Protein AF-A0A3D4DL20-F1 (afdb_monomer_lite)

Foldseek 3Di:
DDDPPPPPPPPDDPVVVVVVVVVVVVVLVVVLVVLVVVLVVVLVPDPDPCPDPVSVVSSCCSRPVVNVVSVVVVVVVVVVVVVVVVDCVVVVVVVVD

Radius of gyration: 23.79 Å; chains: 1; bounding box: 69×37×58 Å

Structure (mmCIF, N/CA/C/O backbone):
data_AF-A0A3D4DL20-F1
#
_entry.id   AF-A0A3D4DL20-F1
#
loop_
_atom_site.group_PDB
_atom_site.id
_atom_site.type_symbol
_atom_site.label_atom_id
_atom_site.label_alt_id
_atom_site.label_comp_id
_atom_site.label_asym_id
_atom_site.label_entity_id
_atom_site.label_seq_id
_atom_site.pdbx_PDB_ins_code
_atom_site.Cartn_x
_atom_site.Cartn_y
_atom_site.Cartn_z
_atom_site.occupancy
_atom_site.B_iso_or_equiv
_atom_site.auth_seq_id
_atom_site.auth_comp_id
_atom_site.auth_asym_id
_atom_site.auth_atom_id
_atom_site.pdbx_PDB_model_num
ATOM 1 N N . MET A 1 1 ? 48.902 -17.607 -20.515 1.00 48.72 1 MET A N 1
ATOM 2 C CA . MET A 1 1 ? 47.757 -18.410 -20.036 1.00 48.72 1 MET A CA 1
ATOM 3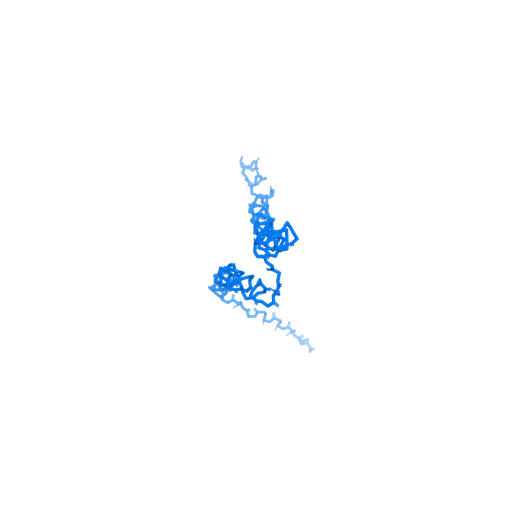 C C . MET A 1 1 ? 46.794 -17.479 -19.298 1.00 48.72 1 MET A C 1
ATOM 5 O O . MET A 1 1 ? 46.805 -17.419 -18.080 1.00 48.72 1 MET A O 1
ATOM 9 N N . SER A 1 2 ? 46.048 -16.654 -20.041 1.00 53.19 2 SER A N 1
ATOM 10 C CA . SER A 1 2 ? 45.078 -15.695 -19.498 1.00 53.19 2 SER A CA 1
ATOM 11 C C . SER A 1 2 ? 43.700 -16.354 -19.446 1.00 53.19 2 SER A C 1
ATOM 13 O O . SER A 1 2 ? 43.046 -16.546 -20.469 1.00 53.19 2 SER A O 1
ATOM 15 N N . ALA A 1 3 ? 43.268 -16.737 -18.246 1.00 67.38 3 ALA A N 1
ATOM 16 C CA . ALA A 1 3 ? 41.899 -17.161 -18.006 1.00 67.38 3 ALA A CA 1
ATOM 17 C C . ALA A 1 3 ? 40.976 -15.950 -18.212 1.00 67.38 3 ALA A C 1
ATOM 19 O O . ALA A 1 3 ? 40.867 -15.075 -17.356 1.00 67.38 3 ALA A O 1
ATOM 20 N N . ARG A 1 4 ? 40.352 -15.866 -19.390 1.00 67.38 4 ARG A N 1
ATOM 21 C CA . ARG A 1 4 ? 39.255 -14.937 -19.660 1.00 67.38 4 ARG A CA 1
ATOM 22 C C . ARG A 1 4 ? 38.076 -15.394 -18.804 1.00 67.38 4 ARG A C 1
ATOM 24 O O . ARG A 1 4 ? 37.398 -16.354 -19.156 1.00 67.38 4 ARG A O 1
ATOM 31 N N . ILE A 1 5 ? 37.876 -14.743 -17.663 1.00 66.62 5 ILE A N 1
ATOM 32 C CA . ILE A 1 5 ? 36.673 -14.913 -16.851 1.00 66.62 5 ILE A CA 1
ATOM 33 C C . ILE A 1 5 ? 35.523 -14.306 -17.661 1.00 66.62 5 ILE A C 1
ATOM 35 O O . ILE A 1 5 ? 35.289 -13.102 -17.635 1.00 66.62 5 ILE A O 1
ATOM 39 N N . ASP A 1 6 ? 34.869 -15.143 -18.463 1.00 63.66 6 ASP A N 1
ATOM 40 C CA . ASP A 1 6 ? 33.630 -14.817 -19.160 1.00 63.66 6 ASP A CA 1
ATOM 41 C C . ASP A 1 6 ? 32.514 -14.804 -18.105 1.00 63.66 6 ASP A C 1
ATOM 43 O O . ASP A 1 6 ? 31.887 -15.826 -17.817 1.00 63.66 6 ASP A O 1
ATOM 47 N N . THR A 1 7 ? 32.315 -13.664 -17.437 1.00 66.38 7 THR A N 1
ATOM 48 C CA . THR A 1 7 ? 31.163 -13.450 -16.555 1.00 66.38 7 THR A CA 1
ATOM 49 C C . THR A 1 7 ? 29.906 -13.350 -17.416 1.00 66.38 7 THR A C 1
ATOM 51 O O . THR A 1 7 ? 29.400 -12.260 -17.676 1.00 66.38 7 THR A O 1
ATOM 54 N N . ARG A 1 8 ? 29.397 -14.493 -17.888 1.00 64.50 8 ARG A N 1
ATOM 55 C CA . ARG A 1 8 ? 28.074 -14.583 -18.512 1.00 64.50 8 ARG A CA 1
ATOM 56 C C . ARG A 1 8 ? 27.020 -14.325 -17.443 1.00 64.50 8 ARG A C 1
ATOM 58 O O . ARG A 1 8 ? 26.518 -15.253 -16.810 1.00 64.50 8 ARG A O 1
ATOM 65 N N . THR A 1 9 ? 26.674 -13.062 -17.240 1.00 66.44 9 THR A N 1
ATOM 66 C CA . THR A 1 9 ? 25.410 -12.700 -16.610 1.00 66.44 9 THR A CA 1
ATOM 67 C C . THR A 1 9 ? 24.309 -13.229 -17.526 1.00 66.44 9 THR A C 1
ATOM 69 O O . THR A 1 9 ? 24.112 -12.751 -18.641 1.00 66.44 9 THR A O 1
ATOM 72 N N . ARG A 1 10 ? 23.650 -14.320 -17.119 1.00 69.12 10 ARG A N 1
ATOM 73 C CA . ARG A 1 10 ? 22.503 -14.845 -17.866 1.00 69.12 10 ARG A CA 1
ATOM 74 C C . ARG A 1 10 ? 21.460 -13.726 -17.937 1.00 69.12 10 ARG A C 1
ATOM 76 O O . ARG A 1 10 ? 21.131 -13.190 -16.878 1.00 69.12 10 ARG A O 1
ATOM 83 N N . PRO A 1 11 ? 20.947 -13.365 -19.124 1.00 67.56 11 PRO A N 1
ATOM 84 C CA . PRO A 1 11 ? 19.864 -12.403 -19.213 1.00 67.56 11 PRO A CA 1
ATOM 85 C C . PRO A 1 11 ? 18.675 -13.005 -18.469 1.00 67.56 11 PRO A C 1
ATOM 87 O O . PRO A 1 11 ? 18.135 -14.035 -18.875 1.00 67.56 11 PRO A O 1
ATOM 90 N N . THR A 1 12 ? 18.319 -12.426 -17.323 1.00 73.81 12 THR A N 1
ATOM 91 C CA . THR A 1 12 ? 17.053 -12.751 -16.675 1.00 73.81 12 THR A CA 1
ATOM 92 C C . THR A 1 12 ? 15.952 -12.405 -17.669 1.00 73.81 12 THR A C 1
ATOM 94 O O . THR A 1 12 ? 15.945 -11.273 -18.159 1.00 73.81 12 THR A O 1
ATOM 97 N N . PRO A 1 13 ? 15.057 -13.346 -17.996 1.00 81.81 13 PRO A N 1
ATOM 98 C CA . PRO A 1 13 ? 13.943 -13.067 -18.882 1.00 81.81 13 PRO A CA 1
ATOM 99 C C . PRO A 1 13 ? 13.154 -11.849 -18.384 1.00 81.81 13 PRO A C 1
ATOM 101 O O . PRO A 1 13 ? 12.756 -11.789 -17.221 1.00 81.81 13 PRO A O 1
ATOM 104 N N . ASP A 1 14 ? 12.929 -10.891 -19.268 1.00 81.06 14 ASP A N 1
ATOM 105 C CA . ASP A 1 14 ? 12.135 -9.678 -19.063 1.00 81.06 14 ASP A CA 1
ATOM 106 C C . ASP A 1 14 ? 10.723 -9.967 -18.524 1.00 81.06 14 ASP A C 1
ATOM 108 O O . ASP A 1 14 ? 10.234 -9.274 -17.629 1.00 81.06 14 ASP A O 1
ATOM 112 N N . TRP A 1 15 ? 10.090 -11.054 -18.975 1.00 86.50 15 TRP A N 1
ATOM 113 C CA . TRP A 1 15 ? 8.774 -11.468 -18.478 1.00 86.50 15 TRP A CA 1
ATOM 114 C C . TRP A 1 15 ? 8.763 -11.815 -16.979 1.00 86.50 15 TRP A C 1
ATOM 116 O O . TRP A 1 15 ? 7.743 -11.600 -16.325 1.00 86.50 15 TRP A O 1
ATOM 126 N N . LEU A 1 16 ? 9.880 -12.306 -16.414 1.00 88.06 16 LEU A N 1
ATOM 127 C CA . LEU A 1 16 ? 9.972 -12.605 -14.978 1.00 88.06 16 LEU A CA 1
ATOM 128 C C . LEU A 1 16 ? 9.862 -11.330 -14.145 1.00 88.06 16 LEU A C 1
ATOM 130 O O . LEU A 1 16 ? 9.288 -11.356 -13.059 1.00 88.06 16 LEU A O 1
ATOM 134 N N . TRP A 1 17 ? 10.375 -10.210 -14.659 1.00 85.19 17 TRP A N 1
ATOM 135 C CA . TRP A 1 17 ? 10.265 -8.918 -13.991 1.00 85.19 17 TRP A CA 1
ATOM 136 C C . TRP A 1 17 ? 8.814 -8.430 -13.956 1.00 85.19 17 TRP A C 1
ATOM 138 O O . TRP A 1 17 ? 8.306 -8.044 -12.903 1.00 85.19 17 TRP A O 1
ATOM 148 N N . HIS A 1 18 ? 8.107 -8.527 -15.083 1.00 87.38 18 HIS A N 1
ATOM 149 C CA . HIS A 1 18 ? 6.682 -8.198 -15.146 1.00 87.38 18 HIS A CA 1
ATOM 150 C C . HIS A 1 18 ? 5.832 -9.138 -14.281 1.00 87.38 18 HIS A C 1
ATOM 152 O O . HIS A 1 18 ? 4.922 -8.679 -13.592 1.00 87.38 18 HIS A O 1
ATOM 158 N N . ALA A 1 19 ? 6.161 -10.432 -14.258 1.00 92.06 19 ALA A N 1
ATOM 159 C CA . ALA A 1 19 ? 5.506 -11.410 -13.398 1.00 92.06 19 ALA A CA 1
ATOM 160 C C . ALA A 1 19 ? 5.732 -11.104 -11.909 1.00 92.06 19 ALA A C 1
ATOM 162 O O . ALA A 1 19 ? 4.787 -11.175 -11.129 1.00 92.06 19 ALA A O 1
ATOM 163 N N . ALA A 1 20 ? 6.945 -10.706 -11.514 1.00 89.56 20 ALA A N 1
ATOM 164 C CA . ALA A 1 20 ? 7.249 -10.302 -10.142 1.00 89.56 20 ALA A CA 1
ATOM 165 C C . ALA A 1 20 ? 6.470 -9.043 -9.725 1.00 89.56 20 ALA A C 1
ATOM 167 O O . ALA A 1 20 ? 5.918 -9.000 -8.626 1.00 89.56 20 ALA A O 1
ATOM 168 N N . LEU A 1 21 ? 6.360 -8.045 -10.610 1.00 88.62 21 LEU A N 1
ATOM 169 C CA . LEU A 1 21 ? 5.543 -6.850 -10.372 1.00 88.62 21 LEU A CA 1
ATOM 170 C C . LEU A 1 21 ? 4.055 -7.193 -10.230 1.00 88.62 21 LEU A C 1
ATOM 172 O O . LEU A 1 21 ? 3.401 -6.731 -9.294 1.00 88.62 21 LEU A O 1
ATOM 176 N N . ALA A 1 22 ? 3.526 -8.034 -11.122 1.00 92.38 22 ALA A N 1
ATOM 177 C CA . ALA A 1 22 ? 2.145 -8.498 -11.048 1.00 92.38 22 ALA A CA 1
ATOM 178 C C . ALA A 1 22 ? 1.888 -9.291 -9.757 1.00 92.38 22 ALA A C 1
ATOM 180 O O . ALA A 1 22 ? 0.897 -9.044 -9.073 1.00 92.38 22 ALA A O 1
ATOM 181 N N . ALA A 1 23 ? 2.803 -10.187 -9.374 1.00 94.38 23 ALA A N 1
ATOM 182 C CA . ALA A 1 23 ? 2.728 -10.937 -8.124 1.00 94.38 23 ALA A CA 1
ATOM 183 C C . ALA A 1 23 ? 2.761 -10.011 -6.899 1.00 94.38 23 ALA A C 1
ATOM 185 O O . ALA A 1 23 ? 1.971 -10.196 -5.975 1.00 94.38 23 ALA A O 1
ATOM 186 N N . GLY A 1 24 ? 3.610 -8.978 -6.911 1.00 91.94 24 GLY A N 1
ATOM 187 C CA . GLY A 1 24 ? 3.645 -7.946 -5.877 1.00 91.94 24 GLY A CA 1
ATOM 188 C C . GLY A 1 24 ? 2.317 -7.196 -5.752 1.00 91.94 24 GLY A C 1
ATOM 189 O O . GLY A 1 24 ? 1.819 -7.020 -4.642 1.00 91.94 24 GLY A O 1
ATOM 190 N N . LEU A 1 25 ? 1.694 -6.822 -6.875 1.00 91.81 25 LEU A N 1
ATOM 191 C CA . LEU A 1 25 ? 0.379 -6.171 -6.889 1.00 91.81 25 LEU A CA 1
ATOM 192 C C . LEU A 1 25 ? -0.736 -7.100 -6.382 1.00 91.81 25 LEU A C 1
ATOM 194 O O . LEU A 1 25 ? -1.613 -6.670 -5.635 1.00 91.81 25 LEU A O 1
ATOM 198 N N . VAL A 1 26 ? -0.702 -8.381 -6.753 1.00 93.69 26 VAL A N 1
ATOM 199 C CA . VAL A 1 26 ? -1.659 -9.382 -6.259 1.00 93.69 26 VAL A CA 1
ATOM 200 C C . VAL A 1 26 ? -1.503 -9.578 -4.752 1.00 93.69 26 VAL A C 1
ATOM 202 O O . VAL A 1 26 ? -2.501 -9.539 -4.033 1.00 93.69 26 VAL A O 1
ATOM 205 N N . LEU A 1 27 ? -0.269 -9.728 -4.263 1.00 92.81 27 LEU A N 1
ATOM 206 C CA . LEU A 1 27 ? 0.028 -9.833 -2.834 1.00 92.81 27 LEU A CA 1
ATOM 207 C C . LEU A 1 27 ? -0.454 -8.588 -2.083 1.00 92.81 27 LEU A C 1
ATOM 209 O O . LEU A 1 27 ? -1.089 -8.696 -1.039 1.00 92.81 27 LEU A O 1
ATOM 213 N N . TRP A 1 28 ? -0.214 -7.410 -2.649 1.00 90.00 28 TRP A N 1
ATOM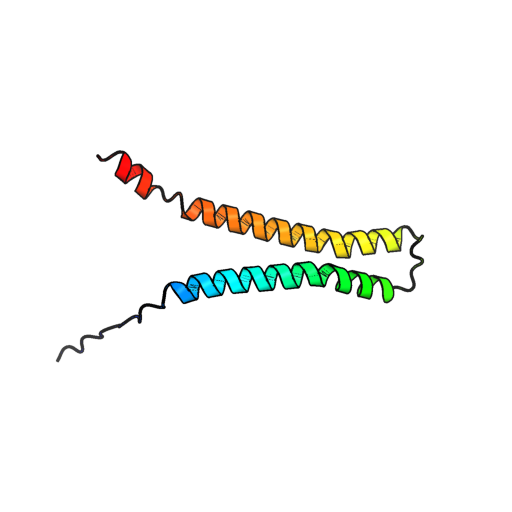 214 C CA . TRP A 1 28 ? -0.686 -6.142 -2.114 1.00 90.00 28 TRP A CA 1
ATOM 215 C C . TRP A 1 28 ? -2.212 -6.094 -1.972 1.00 90.00 28 TRP A C 1
ATOM 217 O O . TRP A 1 28 ? -2.729 -5.755 -0.907 1.00 90.00 28 TRP A O 1
ATOM 227 N N . VAL A 1 29 ? -2.946 -6.469 -3.025 1.00 88.25 29 VAL A N 1
ATOM 228 C CA . VAL A 1 29 ? -4.416 -6.530 -2.999 1.00 88.25 29 VAL A CA 1
ATOM 229 C C . VAL A 1 29 ? -4.904 -7.573 -1.995 1.00 88.25 29 VAL A C 1
ATOM 231 O O . VAL A 1 29 ? -5.882 -7.322 -1.291 1.00 88.25 29 VAL A O 1
ATOM 234 N N . ALA A 1 30 ? -4.231 -8.721 -1.898 1.00 90.12 30 ALA A N 1
ATOM 235 C CA . ALA A 1 30 ? -4.556 -9.749 -0.917 1.00 90.12 30 ALA A CA 1
ATOM 236 C C . ALA A 1 30 ? -4.419 -9.208 0.515 1.00 90.12 30 ALA A C 1
ATOM 238 O O . ALA A 1 30 ? -5.374 -9.296 1.284 1.00 90.12 30 ALA A O 1
ATOM 239 N N . ILE A 1 31 ? -3.297 -8.551 0.835 1.00 87.31 31 ILE A N 1
ATOM 240 C CA . ILE A 1 31 ? -3.071 -7.902 2.136 1.00 87.31 31 ILE A CA 1
ATOM 241 C C . ILE A 1 31 ? -4.148 -6.842 2.406 1.00 87.31 31 ILE A C 1
ATOM 243 O O . ILE A 1 31 ? -4.751 -6.843 3.478 1.00 87.31 31 ILE A O 1
ATOM 247 N N . TYR A 1 32 ? -4.457 -5.989 1.422 1.00 86.50 32 TYR A N 1
ATOM 248 C CA . TYR A 1 32 ? -5.488 -4.957 1.557 1.00 86.50 32 TYR A CA 1
ATOM 249 C C . TYR A 1 32 ? -6.865 -5.550 1.880 1.00 86.50 32 TYR A C 1
ATOM 251 O O . TYR A 1 32 ? -7.590 -5.034 2.728 1.00 86.50 32 TYR A O 1
ATOM 259 N N . ARG A 1 33 ? -7.234 -6.658 1.225 1.00 85.62 33 ARG A N 1
ATOM 260 C CA . ARG A 1 33 ? -8.495 -7.359 1.505 1.00 85.62 33 ARG A CA 1
ATOM 261 C C . ARG A 1 33 ? -8.496 -8.036 2.865 1.00 85.62 33 ARG A C 1
ATOM 263 O O . ARG A 1 33 ? -9.560 -8.149 3.461 1.00 85.62 33 ARG A O 1
ATOM 270 N N . GLN A 1 34 ? -7.335 -8.468 3.344 1.00 86.19 34 GLN A N 1
ATOM 271 C CA . GLN A 1 34 ? -7.187 -9.169 4.613 1.00 86.19 34 GLN A CA 1
ATOM 272 C C . GLN A 1 34 ? -7.215 -8.225 5.819 1.00 86.19 34 GLN A C 1
ATOM 274 O O . GLN A 1 34 ? -7.587 -8.669 6.900 1.00 86.19 34 GLN A O 1
ATOM 279 N N . LEU A 1 35 ? -6.942 -6.926 5.630 1.00 79.81 35 LEU A N 1
ATOM 280 C CA . LEU A 1 35 ? -7.137 -5.895 6.661 1.00 79.81 35 LEU A CA 1
ATOM 281 C C . LEU A 1 35 ? -8.564 -5.903 7.219 1.00 79.81 35 LEU A C 1
ATOM 283 O O . LEU A 1 35 ? -8.745 -5.798 8.429 1.00 79.81 35 LEU A O 1
ATOM 287 N N . LEU A 1 36 ? -9.570 -6.066 6.348 1.00 75.31 36 LEU A N 1
ATOM 288 C CA . LEU A 1 36 ? -10.973 -6.031 6.752 1.00 75.31 36 LEU A CA 1
ATOM 289 C C . LEU A 1 36 ? -11.347 -7.160 7.748 1.00 75.31 36 LEU A C 1
ATOM 291 O O . LEU A 1 36 ? -11.846 -6.871 8.833 1.00 75.31 36 LEU A O 1
ATOM 295 N N . PRO A 1 37 ? -11.098 -8.449 7.440 1.00 79.50 37 PRO A N 1
ATOM 296 C CA . PRO A 1 37 ? -11.346 -9.536 8.379 1.00 79.50 37 PRO A CA 1
ATOM 297 C C . PRO A 1 37 ? -10.412 -9.510 9.595 1.00 79.50 37 PRO A C 1
ATOM 299 O O . PRO A 1 37 ? -10.865 -9.870 10.677 1.00 79.50 37 PRO A O 1
ATOM 302 N N . LEU A 1 38 ? -9.153 -9.066 9.464 1.00 78.12 38 LEU A N 1
ATOM 303 C CA . LEU A 1 38 ? -8.221 -8.976 10.600 1.00 78.12 38 LEU A CA 1
ATOM 304 C C . LEU A 1 38 ? -8.703 -7.996 11.657 1.00 78.12 38 LEU A C 1
ATOM 306 O O . LEU A 1 38 ? -8.684 -8.314 12.841 1.00 78.12 38 LEU A O 1
ATOM 310 N N . ALA A 1 39 ? -9.140 -6.815 11.238 1.00 71.69 39 ALA A N 1
ATOM 311 C CA . ALA A 1 39 ? -9.610 -5.828 12.186 1.00 71.69 39 ALA A CA 1
ATOM 312 C C . ALA A 1 39 ? -11.013 -6.178 12.722 1.00 71.69 39 ALA A C 1
ATOM 314 O O . ALA A 1 39 ? -11.281 -5.902 13.886 1.00 71.69 39 ALA A O 1
ATOM 315 N N . ASN A 1 40 ? -11.850 -6.923 11.983 1.00 72.50 40 ASN A N 1
ATOM 316 C CA . ASN A 1 40 ? -13.113 -7.459 12.519 1.00 72.50 40 ASN A CA 1
ATOM 317 C C . ASN A 1 40 ? -12.828 -8.511 13.592 1.00 72.50 40 ASN A C 1
ATOM 319 O O . ASN A 1 40 ? -13.461 -8.525 14.644 1.00 72.50 40 ASN A O 1
ATOM 323 N N . TRP A 1 41 ? -11.835 -9.364 13.339 1.00 77.31 41 TRP A N 1
ATOM 324 C CA . TRP A 1 41 ? -11.362 -10.340 14.306 1.00 77.31 41 TRP A CA 1
ATOM 325 C C . TRP A 1 41 ? -10.768 -9.659 15.546 1.00 77.31 41 TRP A C 1
ATOM 327 O O . TRP A 1 41 ? -11.134 -10.020 16.661 1.00 77.31 41 TRP A O 1
ATOM 337 N N . LEU A 1 42 ? -9.944 -8.618 15.382 1.00 70.62 42 LEU A N 1
ATOM 338 C CA . LEU A 1 42 ? -9.381 -7.870 16.512 1.00 70.62 42 LEU A CA 1
ATOM 339 C C . LEU A 1 42 ? -10.461 -7.183 17.359 1.00 70.62 42 LEU A C 1
ATOM 341 O O . LEU A 1 42 ? -10.391 -7.240 18.583 1.00 70.62 42 LEU A O 1
ATOM 345 N N . VAL A 1 43 ? -11.481 -6.597 16.723 1.00 67.38 43 VAL A N 1
ATOM 346 C CA . VAL A 1 43 ? -12.641 -6.017 17.419 1.00 67.38 43 VAL A CA 1
ATOM 347 C C . VAL A 1 43 ? -13.453 -7.103 18.137 1.00 67.38 43 VAL A C 1
ATOM 349 O O . VAL A 1 43 ? -13.906 -6.889 19.256 1.00 67.38 43 VAL A O 1
ATOM 352 N N . SER A 1 44 ? -13.587 -8.300 17.556 1.00 70.50 44 SER A N 1
ATOM 353 C CA . SER A 1 44 ? -14.298 -9.414 18.206 1.00 70.50 44 SER A CA 1
ATOM 354 C C . SER A 1 44 ? -13.582 -9.981 19.440 1.00 70.50 44 SER A C 1
ATOM 356 O O . SER A 1 44 ? -14.222 -10.592 20.292 1.00 70.50 44 SER A O 1
ATOM 358 N N . LEU A 1 45 ? -12.265 -9.773 19.552 1.00 67.62 45 LEU A N 1
ATOM 359 C CA . LEU A 1 45 ? -11.470 -10.167 20.720 1.00 67.62 45 LEU A CA 1
ATOM 360 C C . LEU A 1 45 ? -11.531 -9.143 21.855 1.00 67.62 45 LEU A C 1
A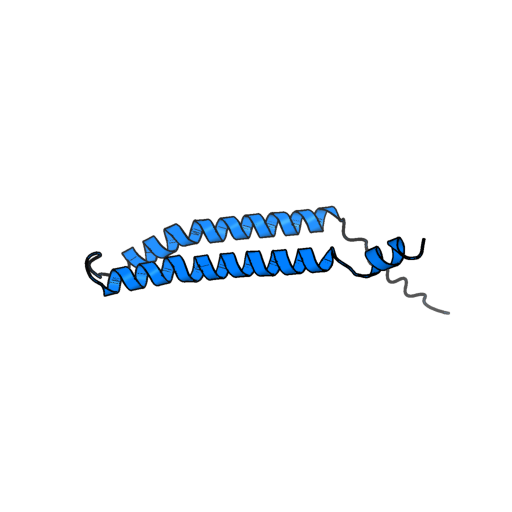TOM 362 O O . LEU A 1 45 ? -11.188 -9.472 22.991 1.00 67.62 45 LEU A O 1
ATOM 366 N N . THR A 1 46 ? -11.944 -7.909 21.569 1.00 62.75 46 THR A N 1
ATOM 367 C CA . THR A 1 46 ? -12.150 -6.901 22.604 1.00 62.75 46 THR A CA 1
ATOM 368 C C . THR A 1 46 ? -13.545 -7.051 23.214 1.00 62.75 46 THR A C 1
ATOM 370 O O . THR A 1 46 ? -14.529 -6.873 22.503 1.00 62.75 46 THR A O 1
ATOM 373 N N . PRO A 1 47 ? -13.677 -7.305 24.532 1.00 60.34 47 PRO A N 1
ATOM 374 C CA . PRO A 1 47 ? -14.961 -7.318 25.239 1.00 60.34 47 PRO A CA 1
ATOM 375 C C . PRO A 1 47 ? -15.448 -5.884 25.523 1.00 60.34 47 PRO A C 1
ATOM 377 O O . PRO A 1 47 ? -15.968 -5.584 26.595 1.00 60.34 47 PRO A O 1
ATOM 380 N N . LEU A 1 48 ? -15.189 -4.968 24.591 1.00 56.19 48 LEU A N 1
ATOM 381 C CA . LEU A 1 48 ? -15.537 -3.562 24.691 1.00 56.19 48 LEU A CA 1
ATOM 382 C C . LEU A 1 48 ? -16.861 -3.378 23.962 1.00 56.19 48 LEU A C 1
ATOM 384 O O . LEU A 1 48 ? -16.971 -3.724 22.788 1.00 56.19 48 LEU A O 1
ATOM 388 N N . ASP A 1 49 ? -17.859 -2.846 24.663 1.00 56.72 49 ASP A N 1
ATOM 389 C CA . ASP A 1 49 ? -19.124 -2.446 24.058 1.00 56.72 49 ASP A CA 1
ATOM 390 C C . ASP A 1 49 ? -18.841 -1.628 22.795 1.00 56.72 49 ASP A C 1
ATOM 392 O O . ASP A 1 49 ? -18.175 -0.593 22.858 1.00 56.72 49 ASP A O 1
ATOM 396 N N . ALA A 1 50 ? -19.366 -2.065 21.648 1.00 56.47 50 ALA A N 1
ATOM 397 C CA . ALA A 1 50 ? -19.221 -1.363 20.369 1.00 56.47 50 ALA A CA 1
ATOM 398 C C . ALA A 1 50 ? -19.795 0.074 20.399 1.00 56.47 50 ALA A C 1
ATOM 400 O O . ALA A 1 50 ? -19.574 0.847 19.476 1.00 56.47 50 ALA A O 1
ATOM 401 N N . HIS A 1 51 ? -20.506 0.429 21.474 1.00 57.47 51 HIS A N 1
ATOM 402 C CA . HIS A 1 51 ? -21.081 1.745 21.752 1.00 57.47 51 HIS A CA 1
ATOM 403 C C . HIS A 1 51 ? -20.197 2.627 22.656 1.00 57.47 51 HIS A C 1
ATOM 405 O O . HIS A 1 51 ? -20.566 3.757 22.970 1.00 57.47 51 HIS A O 1
ATOM 411 N N . SER A 1 52 ? -19.045 2.124 23.110 1.00 65.50 52 SER A N 1
ATOM 412 C CA . SER A 1 52 ? -18.072 2.891 23.888 1.00 65.50 52 SER A CA 1
ATOM 413 C C . SER A 1 52 ? -17.105 3.633 22.963 1.00 65.50 52 SER A C 1
ATOM 415 O O . SER A 1 52 ? -16.501 3.035 22.071 1.00 65.50 52 SER A O 1
ATOM 417 N N . HIS A 1 53 ? -16.862 4.918 23.246 1.00 68.81 53 HIS A N 1
ATOM 418 C CA . HIS A 1 53 ? -15.902 5.766 22.522 1.00 68.81 53 HIS A CA 1
ATOM 419 C C . HIS A 1 53 ? -14.497 5.151 22.379 1.00 68.81 53 HIS A C 1
ATOM 421 O O . HIS A 1 53 ? -13.782 5.448 21.424 1.00 68.81 53 HIS A O 1
ATOM 427 N N . SER A 1 54 ? -14.078 4.293 23.315 1.00 69.94 54 SER A N 1
ATOM 428 C CA . SER A 1 54 ? -12.766 3.631 23.260 1.00 69.94 54 SER A CA 1
ATOM 429 C C . SER A 1 54 ? -12.723 2.446 22.287 1.00 69.94 54 SER A C 1
ATOM 431 O O . SER A 1 54 ? -11.679 2.208 21.679 1.00 69.94 54 SER A O 1
ATOM 433 N N . GLY A 1 55 ? -13.841 1.738 22.086 1.00 70.19 55 GLY A N 1
ATOM 434 C CA . GLY A 1 55 ? -13.949 0.661 21.095 1.00 70.19 55 GLY A CA 1
ATOM 435 C C . GLY A 1 55 ? -13.958 1.197 19.662 1.00 70.19 55 GLY A C 1
ATOM 436 O O . GLY A 1 55 ? -13.263 0.669 18.794 1.00 70.19 55 GLY A O 1
ATOM 437 N N . GLU A 1 56 ? -14.666 2.305 19.433 1.00 71.19 56 GLU A N 1
ATOM 438 C CA . GLU A 1 56 ? -14.747 2.961 18.123 1.00 71.19 56 GLU A CA 1
ATOM 439 C C . GLU A 1 56 ? -13.394 3.556 17.689 1.00 71.19 56 GLU A C 1
ATOM 441 O O . GLU A 1 56 ? -12.968 3.369 16.549 1.00 71.19 56 GLU A O 1
ATOM 446 N N . ALA A 1 57 ? -12.653 4.181 18.615 1.00 80.44 57 ALA A N 1
ATOM 447 C CA . ALA A 1 57 ? -11.308 4.696 18.346 1.00 80.44 57 ALA A CA 1
ATOM 448 C C . ALA A 1 57 ? -10.301 3.583 17.999 1.00 80.44 57 ALA A C 1
ATOM 450 O O . ALA A 1 57 ? -9.453 3.763 17.123 1.00 80.44 57 ALA A O 1
ATOM 451 N N . LEU A 1 58 ? -10.398 2.425 18.662 1.00 77.81 58 LEU A N 1
ATOM 452 C CA . LEU A 1 58 ? -9.530 1.281 18.386 1.00 77.81 58 LEU A CA 1
ATOM 453 C C . LEU A 1 58 ? -9.846 0.655 17.022 1.00 77.81 58 LEU A C 1
ATOM 455 O O . LEU A 1 58 ? -8.922 0.357 16.266 1.00 77.81 58 LEU A O 1
ATOM 459 N N . ALA A 1 59 ? -11.130 0.512 16.680 1.00 74.69 59 ALA A N 1
ATOM 460 C CA . ALA A 1 59 ? -11.545 0.080 15.351 1.00 74.69 59 ALA A CA 1
ATOM 461 C C . ALA A 1 59 ? -11.023 1.052 14.278 1.00 74.69 59 ALA A C 1
ATOM 463 O O . ALA A 1 59 ? -10.314 0.622 13.368 1.00 74.69 59 ALA A O 1
ATOM 464 N N . PHE A 1 60 ? -11.273 2.358 14.427 1.00 77.06 60 PHE A N 1
ATOM 465 C CA . PHE A 1 60 ? -10.768 3.389 13.513 1.00 77.06 60 PHE A CA 1
ATOM 466 C C . PHE A 1 60 ? -9.251 3.279 13.321 1.00 77.06 60 PHE A C 1
ATOM 468 O O . PHE A 1 60 ? -8.759 3.215 12.197 1.00 77.06 60 PHE A O 1
ATOM 475 N N . PHE A 1 61 ? -8.494 3.163 14.412 1.00 82.56 61 PHE A N 1
ATOM 476 C CA . PHE A 1 61 ? -7.043 3.047 14.338 1.00 82.56 61 PHE A CA 1
ATOM 477 C C . PHE A 1 61 ? -6.594 1.789 13.579 1.00 82.56 61 PHE A C 1
ATOM 479 O O . PHE A 1 61 ? -5.758 1.872 12.680 1.00 82.56 61 PHE A O 1
ATOM 486 N N . LEU A 1 62 ? -7.158 0.625 13.907 1.00 79.06 62 LEU A N 1
ATOM 487 C CA . LEU A 1 62 ? -6.765 -0.662 13.324 1.00 79.06 62 LEU A CA 1
ATOM 488 C C . LEU A 1 62 ? -7.152 -0.811 11.853 1.00 79.06 62 LEU A C 1
ATOM 490 O O . LEU A 1 62 ? -6.467 -1.513 11.109 1.00 79.06 62 LEU A O 1
ATOM 494 N N . TYR A 1 63 ? -8.233 -0.166 11.426 1.00 79.38 63 TYR A N 1
ATOM 495 C CA . TYR A 1 63 ? -8.668 -0.191 10.036 1.00 79.38 63 TYR A CA 1
ATOM 496 C C . TYR A 1 63 ? -8.001 0.888 9.196 1.00 79.38 63 TYR A C 1
ATOM 498 O O . TYR A 1 63 ? -7.512 0.599 8.100 1.00 79.38 63 TYR A O 1
ATOM 506 N N . ASP A 1 64 ? -7.978 2.124 9.687 1.00 84.25 64 ASP A N 1
ATOM 507 C CA . ASP A 1 64 ? -7.650 3.272 8.851 1.00 84.25 64 ASP A CA 1
ATOM 508 C C . ASP A 1 64 ? -6.152 3.570 8.835 1.00 84.25 64 ASP A C 1
ATOM 510 O O . ASP A 1 64 ? -5.626 3.921 7.777 1.00 84.25 64 ASP A O 1
ATOM 514 N N . VAL A 1 65 ? -5.415 3.325 9.928 1.00 88.56 65 VAL A N 1
ATOM 515 C CA . VAL A 1 65 ? -3.958 3.556 9.940 1.00 88.56 65 VAL A CA 1
ATOM 516 C C . VAL A 1 65 ? -3.226 2.620 8.975 1.00 88.56 65 VAL A C 1
ATOM 518 O O . VAL A 1 65 ? -2.510 3.127 8.104 1.00 88.56 65 VAL A O 1
ATOM 521 N N . PRO A 1 66 ? -3.411 1.284 9.020 1.00 86.38 66 PRO A N 1
ATOM 522 C CA . PRO A 1 66 ? -2.757 0.405 8.056 1.00 86.38 66 PRO A CA 1
ATOM 523 C C . PRO A 1 66 ? -3.206 0.684 6.620 1.00 86.38 66 PRO A C 1
ATOM 525 O O . PRO A 1 66 ? -2.384 0.664 5.703 1.00 86.38 66 PRO A O 1
ATOM 528 N N . LYS A 1 67 ? -4.491 1.008 6.412 1.00 86.25 67 LYS A N 1
ATOM 529 C CA . LYS A 1 67 ? -5.039 1.311 5.084 1.00 86.25 67 LYS A CA 1
ATOM 530 C C . LYS A 1 67 ? -4.397 2.560 4.472 1.00 86.25 67 LYS A C 1
ATOM 532 O O . LYS A 1 67 ? -4.004 2.521 3.305 1.00 86.25 67 LYS A O 1
ATOM 537 N N . VAL A 1 68 ? -4.247 3.639 5.244 1.00 92.88 68 VAL A N 1
ATOM 538 C CA . VAL A 1 68 ? -3.577 4.871 4.794 1.00 92.88 68 VAL A CA 1
ATOM 539 C C . VAL A 1 68 ? -2.087 4.628 4.557 1.00 92.88 68 VAL A C 1
ATOM 541 O O . VAL A 1 68 ? -1.574 5.033 3.516 1.00 92.88 68 VAL A O 1
ATOM 544 N N . MET A 1 69 ? -1.396 3.921 5.459 1.00 91.69 69 MET A N 1
ATOM 545 C CA . MET A 1 69 ? 0.022 3.566 5.284 1.00 91.69 69 MET A CA 1
ATOM 546 C C . MET A 1 69 ? 0.256 2.774 3.994 1.00 91.69 69 MET A C 1
ATOM 548 O O . MET A 1 69 ? 1.178 3.086 3.240 1.00 91.69 69 MET A O 1
ATOM 552 N N . MET A 1 70 ? -0.612 1.800 3.698 1.00 90.62 70 MET A N 1
ATOM 553 C CA . MET A 1 70 ? -0.573 1.083 2.427 1.00 90.62 70 MET A CA 1
ATOM 554 C C . MET A 1 70 ? -0.767 2.053 1.256 1.00 90.62 70 MET A C 1
AT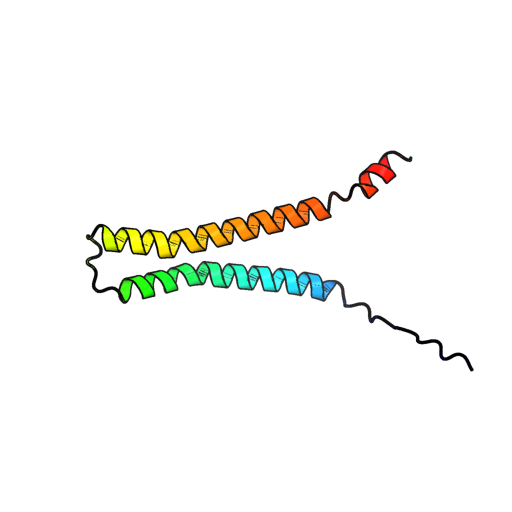OM 556 O O . MET A 1 70 ? 0.084 2.124 0.370 1.00 90.62 70 MET A O 1
ATOM 560 N N . LEU A 1 71 ? -1.832 2.858 1.254 1.00 92.25 71 LEU A N 1
ATOM 561 C CA . LEU A 1 71 ? -2.077 3.810 0.164 1.00 92.25 71 LEU A CA 1
ATOM 562 C C . LEU A 1 71 ? -0.872 4.729 -0.097 1.00 92.25 71 LEU A C 1
ATOM 564 O O . LEU A 1 71 ? -0.498 4.946 -1.248 1.00 92.25 71 LEU A O 1
ATOM 568 N N . LEU A 1 72 ? -0.235 5.224 0.966 1.00 94.81 72 LEU A N 1
ATOM 569 C CA . LEU A 1 72 ? 0.949 6.073 0.873 1.00 94.81 72 LEU A CA 1
ATOM 570 C C . LEU A 1 72 ? 2.139 5.338 0.259 1.00 94.81 72 LEU A C 1
ATOM 572 O O . LEU A 1 72 ? 2.781 5.884 -0.633 1.00 94.81 72 LEU A O 1
ATOM 576 N N . VAL A 1 73 ? 2.414 4.101 0.674 1.00 93.62 73 VAL A N 1
ATOM 577 C CA . VAL A 1 73 ? 3.480 3.285 0.071 1.00 93.62 73 VAL A CA 1
ATOM 578 C C . VAL A 1 73 ? 3.226 3.065 -1.423 1.00 93.62 73 VAL A C 1
ATOM 580 O O . VAL A 1 73 ? 4.154 3.211 -2.218 1.00 93.62 73 VAL A O 1
ATOM 583 N N . LEU A 1 74 ? 1.978 2.798 -1.828 1.00 92.19 74 LEU A N 1
ATOM 584 C CA . LEU A 1 74 ? 1.619 2.663 -3.242 1.00 92.19 74 LEU A CA 1
ATOM 585 C C . LEU A 1 74 ? 1.877 3.963 -4.016 1.00 92.19 74 LEU A C 1
ATOM 587 O O . LEU A 1 74 ? 2.507 3.936 -5.072 1.00 92.19 74 LEU A O 1
ATOM 591 N N . ILE A 1 75 ? 1.429 5.103 -3.485 1.00 94.00 75 ILE A N 1
ATOM 592 C CA . ILE A 1 75 ? 1.621 6.414 -4.120 1.00 94.00 75 ILE A CA 1
ATOM 593 C C . ILE A 1 75 ? 3.112 6.756 -4.230 1.00 94.00 75 ILE A C 1
ATOM 595 O O . ILE A 1 75 ? 3.570 7.167 -5.295 1.00 94.00 75 ILE A O 1
ATOM 599 N N . VAL A 1 76 ? 3.885 6.562 -3.158 1.00 94.50 76 VAL A N 1
ATOM 600 C CA . VAL A 1 76 ? 5.335 6.816 -3.140 1.00 94.50 76 VAL A CA 1
ATOM 601 C C . VAL A 1 76 ? 6.054 5.927 -4.152 1.00 94.50 76 VAL A C 1
ATOM 603 O O . VAL A 1 76 ? 6.910 6.414 -4.892 1.00 94.50 76 VAL A O 1
ATOM 606 N N . PHE A 1 77 ? 5.679 4.650 -4.241 1.00 91.25 77 PHE A N 1
ATOM 607 C CA . PHE A 1 77 ? 6.223 3.730 -5.235 1.00 91.25 77 PHE A CA 1
ATOM 608 C C . PHE A 1 77 ? 5.920 4.193 -6.665 1.00 91.25 77 PHE A C 1
ATOM 610 O O . PHE A 1 77 ? 6.840 4.312 -7.474 1.00 91.25 77 PHE A O 1
ATOM 617 N N . VAL A 1 78 ? 4.659 4.527 -6.965 1.00 90.75 78 VAL A N 1
ATOM 618 C CA . VAL A 1 78 ? 4.254 5.051 -8.280 1.00 90.75 78 VAL A CA 1
ATOM 619 C C . VAL A 1 78 ? 5.033 6.319 -8.618 1.00 90.75 78 VAL A C 1
ATOM 621 O O . VAL A 1 78 ? 5.570 6.426 -9.716 1.00 90.75 78 VAL A O 1
ATOM 624 N N . MET A 1 79 ? 5.169 7.254 -7.677 1.00 92.38 79 MET A N 1
ATOM 625 C CA . MET A 1 79 ? 5.941 8.479 -7.889 1.00 92.38 79 MET A CA 1
ATOM 626 C C . MET A 1 79 ? 7.427 8.191 -8.169 1.00 92.38 79 MET A C 1
ATOM 628 O O . MET A 1 79 ? 8.038 8.849 -9.013 1.00 92.38 79 MET A O 1
ATOM 632 N N . GLY A 1 80 ? 8.012 7.195 -7.498 1.00 89.25 80 GLY A N 1
ATOM 633 C CA . GLY A 1 80 ? 9.367 6.715 -7.774 1.00 89.25 80 GLY A CA 1
ATOM 634 C C . GLY A 1 80 ? 9.507 6.160 -9.192 1.00 89.25 80 GLY A C 1
ATOM 635 O O . GLY A 1 80 ? 10.404 6.570 -9.924 1.00 89.25 80 GLY A O 1
ATOM 636 N N . VAL A 1 81 ? 8.571 5.302 -9.605 1.0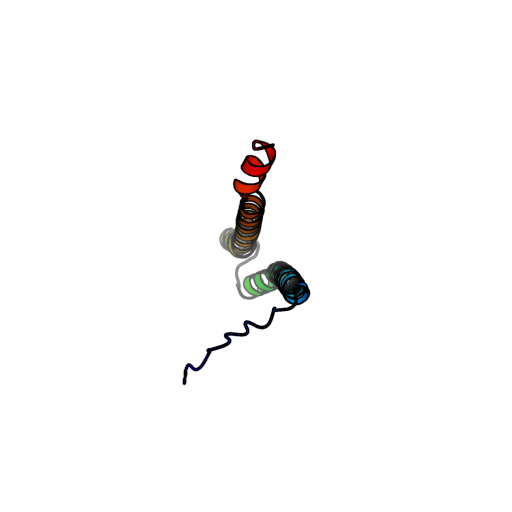0 87.00 81 VAL A N 1
ATOM 637 C CA . VAL A 1 81 ? 8.511 4.726 -10.957 1.00 87.00 81 VAL A CA 1
ATOM 638 C C . VAL A 1 81 ? 8.359 5.816 -12.021 1.00 87.00 81 VAL A C 1
ATOM 640 O O . VAL A 1 81 ? 9.100 5.831 -13.002 1.00 87.00 81 VAL A O 1
ATOM 643 N N . VAL A 1 82 ? 7.446 6.766 -11.812 1.00 87.31 82 VAL A N 1
ATOM 644 C CA . VAL A 1 82 ? 7.244 7.918 -12.701 1.00 87.31 82 VAL A CA 1
ATOM 645 C C . VAL A 1 82 ? 8.548 8.701 -12.862 1.00 87.31 82 VAL A C 1
ATOM 647 O O . VAL A 1 82 ? 8.970 8.961 -13.988 1.00 87.31 82 VAL A O 1
ATOM 650 N N . ARG A 1 83 ? 9.243 9.008 -11.758 1.00 82.19 83 ARG A N 1
ATOM 651 C CA . ARG A 1 83 ? 10.549 9.684 -11.794 1.00 82.19 83 ARG A CA 1
ATOM 652 C C . ARG A 1 83 ? 11.589 8.898 -12.598 1.00 82.19 83 ARG A C 1
ATOM 654 O O . ARG A 1 83 ? 12.375 9.515 -13.307 1.00 82.19 83 ARG A O 1
AT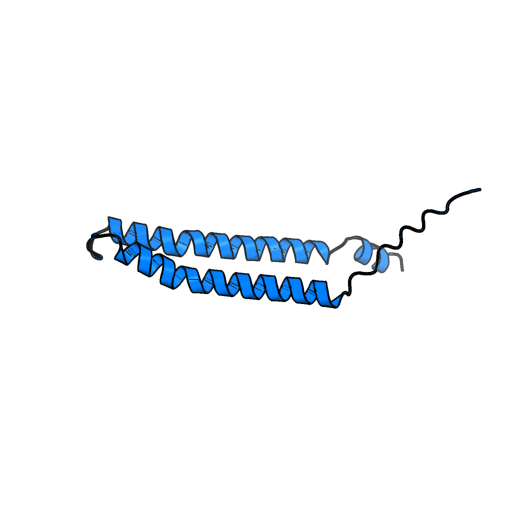OM 661 N N . SER A 1 84 ? 11.591 7.568 -12.514 1.00 80.06 84 SER A N 1
ATOM 662 C CA . SER A 1 84 ? 12.510 6.716 -13.280 1.00 80.06 84 SER A CA 1
ATOM 663 C C . SER A 1 84 ? 12.248 6.740 -14.790 1.00 80.06 84 SER A C 1
ATOM 665 O O . SER A 1 84 ? 13.192 6.607 -15.565 1.00 80.06 84 SER A O 1
ATOM 667 N N . PHE A 1 85 ? 10.999 6.933 -15.227 1.00 72.75 85 PHE A N 1
ATOM 668 C CA . PHE A 1 85 ? 10.675 7.077 -16.652 1.00 72.75 85 PHE A CA 1
ATOM 669 C C . PHE A 1 85 ? 11.014 8.467 -17.206 1.00 72.75 85 PHE A C 1
ATOM 671 O O . PHE A 1 85 ? 11.380 8.585 -18.376 1.00 72.75 85 PHE A O 1
ATOM 678 N N . PHE A 1 86 ? 10.982 9.508 -16.370 1.00 66.62 86 PHE A N 1
ATOM 679 C CA . PHE A 1 86 ? 11.463 10.852 -16.707 1.00 66.62 86 PHE A CA 1
ATOM 680 C C . PHE A 1 86 ? 12.986 10.984 -16.549 1.00 66.62 86 PHE A C 1
ATOM 682 O O . PHE A 1 86 ? 13.481 11.936 -15.942 1.00 66.62 86 PHE A O 1
ATOM 689 N N . SER A 1 87 ? 13.750 10.037 -17.100 1.00 59.06 87 SER A N 1
ATOM 690 C CA . SER A 1 87 ? 15.205 10.157 -17.094 1.00 59.06 87 SER A CA 1
ATOM 691 C C . SER A 1 87 ? 15.633 11.339 -17.984 1.00 59.06 87 SER A C 1
ATOM 693 O O . SER A 1 87 ? 15.273 11.373 -19.169 1.00 59.06 87 SER A O 1
ATOM 695 N N . PRO A 1 88 ? 16.391 12.322 -17.462 1.00 57.75 88 PRO A N 1
ATOM 696 C CA . PRO A 1 88 ? 16.745 13.554 -18.176 1.00 57.75 88 PRO A CA 1
ATOM 697 C C . PRO A 1 88 ? 17.541 13.327 -19.475 1.00 57.75 88 PRO A C 1
ATOM 699 O O . PRO A 1 88 ? 17.645 14.237 -20.301 1.00 57.75 88 PRO A O 1
ATOM 702 N N . GLU A 1 89 ? 18.066 12.118 -19.713 1.00 57.25 89 GLU A N 1
ATOM 703 C CA . GLU A 1 89 ? 18.770 11.778 -20.954 1.00 57.25 89 GLU A CA 1
ATOM 704 C C . GLU A 1 89 ? 17.862 11.776 -22.194 1.00 57.25 89 GLU A C 1
ATOM 706 O O . GLU A 1 89 ? 18.321 12.129 -23.282 1.00 57.25 89 GLU A O 1
ATOM 711 N N . LYS A 1 90 ? 16.572 11.426 -22.056 1.00 55.25 90 LYS A N 1
ATOM 712 C CA . LYS A 1 90 ? 15.619 11.417 -23.186 1.00 55.25 90 LYS A CA 1
ATOM 713 C C . LYS A 1 90 ? 15.279 12.834 -23.647 1.00 55.25 90 LYS A C 1
ATOM 715 O O . LYS A 1 90 ? 15.178 13.076 -24.846 1.00 55.25 90 LYS A O 1
ATOM 720 N N . THR A 1 91 ? 15.198 13.779 -22.712 1.00 57.47 91 THR A N 1
ATOM 721 C CA . THR A 1 91 ? 15.005 15.205 -23.008 1.00 57.47 91 THR A CA 1
ATOM 722 C C . THR A 1 91 ? 16.245 15.810 -23.670 1.00 57.47 91 THR A C 1
ATOM 724 O O . THR A 1 91 ? 16.119 16.594 -24.604 1.00 57.47 91 THR A O 1
ATOM 727 N N . ARG A 1 92 ? 17.454 15.400 -23.254 1.00 59.66 92 ARG A N 1
ATOM 728 C CA . ARG A 1 92 ? 18.710 15.831 -23.895 1.00 59.66 92 ARG A CA 1
ATOM 729 C C . ARG A 1 92 ? 18.862 15.299 -25.320 1.00 59.66 92 ARG A C 1
ATOM 731 O O . ARG A 1 92 ? 19.315 16.047 -26.173 1.00 59.66 92 ARG A O 1
ATOM 738 N N . ALA A 1 93 ? 18.456 14.056 -25.580 1.00 60.81 93 ALA A N 1
ATOM 739 C CA . ALA A 1 93 ? 18.501 13.460 -26.917 1.00 60.81 93 ALA A CA 1
ATOM 740 C C . ALA A 1 93 ? 17.499 14.096 -27.900 1.00 60.81 93 ALA A C 1
ATOM 742 O O . ALA A 1 93 ? 17.764 14.134 -29.096 1.00 60.81 93 ALA A O 1
ATOM 743 N N . LEU A 1 94 ? 16.370 14.613 -27.398 1.00 62.91 94 LEU A N 1
ATOM 744 C CA . LEU A 1 94 ? 15.378 15.344 -28.198 1.00 62.91 94 LEU A CA 1
ATOM 745 C C . LEU A 1 94 ? 15.793 16.793 -28.506 1.00 62.91 94 LEU A C 1
ATOM 747 O O . LEU A 1 94 ? 15.274 17.370 -29.452 1.00 62.91 94 LEU A O 1
ATOM 751 N N . LEU A 1 95 ? 16.708 17.373 -27.722 1.00 63.03 95 LEU A N 1
ATOM 752 C CA . LEU A 1 95 ? 17.215 18.744 -27.896 1.00 63.03 95 LEU A CA 1
ATOM 753 C C . LEU A 1 95 ? 18.611 18.809 -28.538 1.00 63.03 95 LEU A C 1
ATOM 755 O O . LEU A 1 95 ? 19.118 19.899 -28.784 1.00 63.03 95 LEU A O 1
ATOM 759 N N . SER A 1 96 ? 19.254 17.663 -28.770 1.00 57.72 96 SER A N 1
ATOM 760 C CA . SER A 1 96 ? 20.523 17.557 -29.501 1.00 57.72 96 SER A CA 1
ATOM 761 C C . SER A 1 96 ? 20.345 17.135 -30.965 1.00 57.72 96 SER A C 1
ATOM 763 O O . SER A 1 96 ? 21.335 16.789 -31.609 1.00 57.72 96 SER A O 1
ATOM 765 N N . GLY A 1 97 ? 19.100 17.086 -31.446 1.00 54.44 97 GLY A N 1
ATOM 766 C CA . GLY A 1 97 ? 18.738 16.928 -32.856 1.00 54.44 97 GLY A CA 1
ATOM 767 C C . GLY A 1 97 ? 18.338 18.260 -33.466 1.00 54.44 97 GLY A C 1
ATOM 768 O O . GLY A 1 97 ? 17.792 19.097 -32.712 1.00 54.44 97 GLY A O 1
#

pLDDT: mean 76.8, std 12.88, range [48.72, 94.81]

Sequence (97 aa):
MSARIDTRTRPTPDWLWHAALAAGLVLWVAIYRQLLPLANWLVSLTPLDAHSHSGEALAFFLYDVPKVMMLLVLIVFVMGVVRSFFSPEKTRALLSG

Secondary structure (DSSP, 8-state):
-------------HHHHHHHHHHHHHHHHHHHHHHHHHHHHHHHH--S-TTSHHHHHHHHHHHHHHHHHHHHHHHHHHHHHHHHHS-HHHHHHHH--